Protein AF-A0A1G8YM53-F1 (afdb_monomer)

Secondary structure (DSSP, 8-state):
---S----TTT-TT----TT----SHHHHHHH--TTS--SHHHHHHHHHHHTT--TTSGGGSTTTTTSHHHHHHHGGG--

pLDDT: mean 82.04, std 10.76, range [48.69, 94.81]

Solvent-accessible surface area (backbone atoms only — not comparable to full-atom values): 4882 Å² total; per-residue (Å²): 130,84,60,92,59,30,70,31,56,88,84,39,57,79,64,78,70,58,89,85,54,72,46,60,39,56,67,40,24,62,72,73,43,57,94,92,46,46,56,40,66,69,51,36,53,51,47,52,28,64,77,58,71,45,65,86,85,40,72,55,71,43,98,40,20,68,60,33,26,78,43,26,68,77,48,50,81,67,62,115

Structure (mmCIF, N/CA/C/O backbone):
data_AF-A0A1G8YM53-F1
#
_entry.id   AF-A0A1G8YM53-F1
#
loop_
_atom_site.group_PDB
_atom_site.id
_atom_site.type_symbol
_atom_site.label_atom_id
_atom_site.label_alt_id
_atom_site.label_comp_id
_atom_site.label_asym_id
_atom_site.label_entity_id
_atom_site.label_seq_id
_atom_site.pdbx_PDB_ins_code
_atom_site.Cartn_x
_atom_site.Cartn_y
_atom_site.Cartn_z
_atom_site.occupancy
_atom_site.B_iso_or_equiv
_atom_site.auth_seq_id
_atom_site.auth_comp_id
_atom_site.auth_asym_id
_atom_site.auth_atom_id
_atom_site.pdbx_PDB_model_num
ATOM 1 N N . MET A 1 1 ? -11.601 -19.486 -6.543 1.00 48.69 1 MET A N 1
ATOM 2 C CA . MET A 1 1 ? -10.212 -19.764 -6.959 1.00 48.69 1 MET A CA 1
ATOM 3 C C . MET A 1 1 ? -9.373 -18.772 -6.191 1.00 48.69 1 MET A C 1
ATOM 5 O O . MET A 1 1 ? -9.712 -17.603 -6.272 1.00 48.69 1 MET A O 1
ATOM 9 N N . SER A 1 2 ? -8.405 -19.218 -5.394 1.00 56.84 2 SER A N 1
ATOM 10 C CA . SER A 1 2 ? -7.508 -18.302 -4.680 1.00 56.84 2 SER A CA 1
ATOM 11 C C . 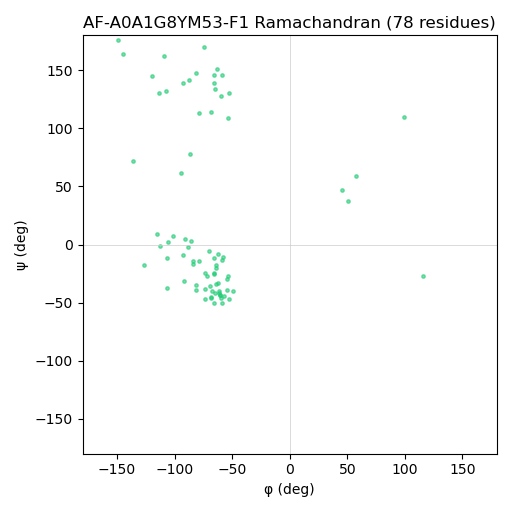SER A 1 2 ? -6.681 -17.531 -5.705 1.00 56.84 2 SER A C 1
ATOM 13 O O . SER A 1 2 ? -6.200 -18.144 -6.666 1.00 56.84 2 SER A O 1
ATOM 15 N N . ARG A 1 3 ? -6.563 -16.209 -5.556 1.00 67.50 3 ARG A N 1
ATOM 16 C CA . ARG A 1 3 ? -5.705 -15.399 -6.426 1.00 67.50 3 ARG A CA 1
ATOM 17 C C . ARG A 1 3 ? -4.261 -15.900 -6.321 1.00 67.50 3 ARG A C 1
ATOM 19 O O . ARG A 1 3 ? -3.819 -16.360 -5.271 1.00 67.50 3 ARG A O 1
ATOM 26 N N . ASN A 1 4 ? -3.523 -15.821 -7.425 1.00 72.56 4 ASN A N 1
ATOM 27 C CA . ASN A 1 4 ? -2.094 -16.157 -7.439 1.00 72.56 4 ASN A CA 1
ATOM 28 C C . ASN A 1 4 ? -1.206 -14.926 -7.190 1.00 72.56 4 ASN A C 1
ATOM 30 O O . ASN A 1 4 ? 0.000 -15.079 -7.019 1.00 72.56 4 ASN A O 1
ATOM 34 N N . TYR A 1 5 ? -1.786 -13.720 -7.173 1.00 74.44 5 TYR A N 1
ATOM 35 C CA . TYR A 1 5 ? -1.066 -12.451 -7.075 1.00 74.44 5 TYR A CA 1
ATOM 36 C C . TYR A 1 5 ? -1.838 -11.405 -6.252 1.00 74.44 5 TYR A C 1
ATOM 38 O O . TYR A 1 5 ? -3.036 -11.554 -6.008 1.00 74.44 5 TYR A O 1
ATOM 46 N N . VAL A 1 6 ? -1.121 -10.360 -5.828 1.00 81.06 6 VAL A N 1
ATOM 47 C CA . VAL A 1 6 ? -1.655 -9.155 -5.174 1.00 81.06 6 VAL A CA 1
ATOM 48 C C . VAL A 1 6 ? -1.427 -7.960 -6.107 1.00 81.06 6 VAL A C 1
ATOM 50 O O . VAL A 1 6 ? -0.294 -7.820 -6.586 1.00 81.06 6 VAL A O 1
ATOM 53 N N . PRO A 1 7 ? -2.448 -7.126 -6.394 1.00 82.50 7 PRO A N 1
ATOM 54 C CA . PRO A 1 7 ? -2.273 -5.941 -7.229 1.00 82.50 7 PRO A CA 1
ATOM 55 C C . PRO A 1 7 ? -1.366 -4.914 -6.543 1.00 82.50 7 PRO A C 1
ATOM 57 O O . PRO A 1 7 ? -1.381 -4.755 -5.323 1.00 82.50 7 PRO A O 1
ATOM 60 N N . CYS A 1 8 ? -0.583 -4.187 -7.335 1.00 86.44 8 CYS A N 1
ATOM 61 C CA . CYS A 1 8 ? 0.105 -3.006 -6.836 1.00 86.44 8 CYS A CA 1
ATOM 62 C C . CYS A 1 8 ? -0.890 -1.840 -6.784 1.00 86.44 8 CYS A C 1
ATOM 64 O O . CYS A 1 8 ? -1.305 -1.354 -7.834 1.00 86.44 8 CYS A O 1
ATOM 66 N N . LEU A 1 9 ? -1.232 -1.364 -5.583 1.00 87.69 9 LEU A N 1
ATOM 67 C CA . LEU A 1 9 ? -2.205 -0.277 -5.396 1.00 87.69 9 LEU A CA 1
ATOM 68 C C . LEU A 1 9 ? -1.743 1.062 -5.998 1.00 87.69 9 LEU A C 1
ATOM 70 O O . LEU A 1 9 ? -2.560 1.916 -6.307 1.00 87.69 9 LEU A O 1
ATOM 74 N N . VAL A 1 10 ? -0.439 1.238 -6.228 1.00 87.94 10 VAL A N 1
ATOM 75 C CA . VAL A 1 10 ? 0.085 2.412 -6.950 1.00 87.94 10 VAL A CA 1
ATOM 76 C C . VAL A 1 10 ? -0.215 2.316 -8.452 1.00 87.94 10 VAL A C 1
ATOM 78 O O . VAL A 1 10 ? -0.526 3.319 -9.087 1.00 87.94 10 VAL A O 1
ATOM 81 N N . CYS A 1 11 ? -0.117 1.115 -9.036 1.00 84.38 11 CYS A N 1
ATOM 82 C CA . CYS A 1 11 ? -0.348 0.898 -10.469 1.00 84.38 11 CYS A CA 1
ATOM 83 C C . CYS A 1 11 ? -1.835 0.777 -10.820 1.00 84.38 11 CYS A C 1
ATOM 85 O O . CYS A 1 11 ? -2.245 1.196 -11.900 1.00 84.38 11 CYS A O 1
ATOM 87 N N . ASP A 1 12 ? -2.623 0.181 -9.927 1.00 81.94 12 ASP A N 1
ATOM 88 C CA . ASP A 1 12 ? -4.056 -0.054 -10.101 1.00 81.94 12 ASP A CA 1
ATOM 89 C C . ASP A 1 12 ? -4.808 0.306 -8.808 1.00 81.94 12 ASP A C 1
ATOM 91 O O . ASP A 1 12 ? -5.256 -0.582 -8.078 1.00 81.94 12 ASP A O 1
ATOM 95 N N . PRO A 1 13 ? -4.920 1.612 -8.491 1.00 79.75 13 PRO A N 1
ATOM 96 C CA . PRO A 1 13 ? -5.547 2.081 -7.252 1.00 79.75 13 PRO A CA 1
ATOM 97 C C . PRO A 1 13 ? -7.040 1.765 -7.190 1.00 79.75 13 PRO A C 1
ATOM 99 O O . PRO A 1 13 ? -7.600 1.658 -6.108 1.00 79.75 13 PRO A O 1
ATOM 102 N N . GLU A 1 14 ? -7.674 1.596 -8.352 1.00 79.19 14 GLU A N 1
ATOM 103 C CA . GLU A 1 14 ? -9.084 1.228 -8.477 1.00 79.19 14 GLU A CA 1
ATOM 104 C C . GLU A 1 14 ? -9.301 -0.290 -8.429 1.00 79.19 14 GLU A C 1
ATOM 106 O O . GLU A 1 14 ? -10.426 -0.742 -8.638 1.00 79.19 14 GLU A O 1
ATOM 111 N N . MET A 1 15 ? -8.233 -1.074 -8.218 1.00 76.75 15 MET A N 1
ATOM 112 C CA . MET A 1 15 ? -8.269 -2.534 -8.199 1.00 76.75 15 MET A CA 1
ATOM 113 C C . MET A 1 15 ? -9.088 -3.095 -9.369 1.00 76.75 15 MET A C 1
ATOM 115 O O . MET A 1 15 ? -9.959 -3.946 -9.204 1.00 76.75 15 MET A O 1
ATOM 119 N N . ARG A 1 16 ? -8.851 -2.600 -10.588 1.00 70.25 16 ARG A N 1
ATOM 120 C CA . ARG A 1 16 ? -9.528 -3.108 -11.790 1.00 70.25 16 ARG A CA 1
ATOM 121 C C . ARG A 1 16 ? -9.064 -4.514 -12.168 1.00 70.25 16 ARG A C 1
ATOM 123 O O . ARG A 1 16 ? -9.675 -5.131 -13.041 1.00 70.25 16 ARG A O 1
ATOM 130 N N . PHE A 1 17 ? -8.057 -5.036 -11.468 1.00 64.38 17 PHE A N 1
ATOM 131 C CA . PHE A 1 17 ? -7.536 -6.392 -11.586 1.00 64.38 17 PHE A CA 1
ATOM 132 C C . PHE A 1 17 ? -7.090 -6.685 -13.008 1.00 64.38 17 PHE A C 1
ATOM 134 O O . PHE A 1 17 ? -7.576 -7.623 -13.641 1.00 64.38 17 PHE A O 1
ATOM 141 N N . ASP A 1 18 ? -6.139 -5.893 -13.498 1.00 62.94 18 ASP A N 1
ATOM 142 C CA . ASP A 1 18 ? -5.430 -6.264 -14.714 1.00 62.94 18 ASP A CA 1
ATOM 143 C C . ASP A 1 18 ? -4.547 -7.496 -14.421 1.00 62.94 18 ASP A C 1
ATOM 145 O O . ASP A 1 18 ? -3.621 -7.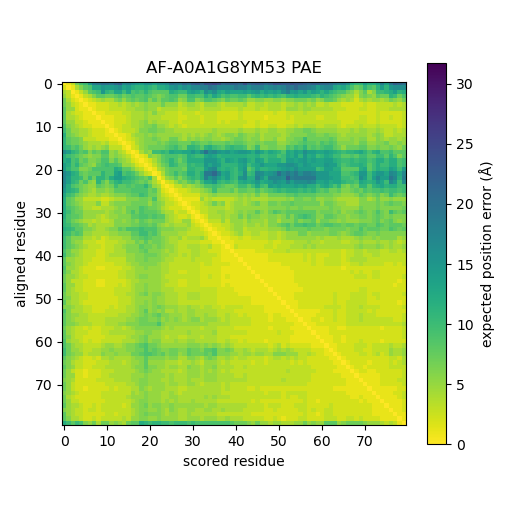408 -13.610 1.00 62.94 18 ASP A O 1
ATOM 149 N N . PRO A 1 19 ? -4.821 -8.670 -15.022 1.00 59.09 19 PRO A N 1
ATOM 150 C CA . PRO A 1 19 ? -4.005 -9.864 -14.823 1.00 59.09 19 PRO A CA 1
ATOM 151 C C . PRO A 1 19 ? -2.585 -9.729 -15.387 1.00 59.09 19 PRO A C 1
ATOM 153 O O . PRO A 1 19 ? -1.749 -10.582 -15.095 1.00 59.09 19 PRO A O 1
ATOM 156 N N . GLU A 1 20 ? -2.300 -8.692 -16.181 1.00 59.59 20 GLU A N 1
ATOM 157 C CA . GLU A 1 20 ? -0.946 -8.351 -16.625 1.00 59.59 20 GLU A CA 1
ATOM 158 C C . GLU A 1 20 ? -0.185 -7.501 -15.586 1.00 59.59 20 GLU A C 1
ATOM 160 O O . GLU A 1 20 ? 1.047 -7.439 -15.627 1.00 59.59 20 GLU A O 1
ATOM 165 N N . LEU A 1 21 ? -0.885 -6.887 -14.619 1.00 58.84 21 LEU A N 1
ATOM 166 C CA . LEU A 1 21 ? -0.289 -6.148 -13.501 1.00 58.84 21 LEU A CA 1
ATOM 167 C C . LEU A 1 21 ? 0.032 -7.096 -12.346 1.00 58.84 21 LEU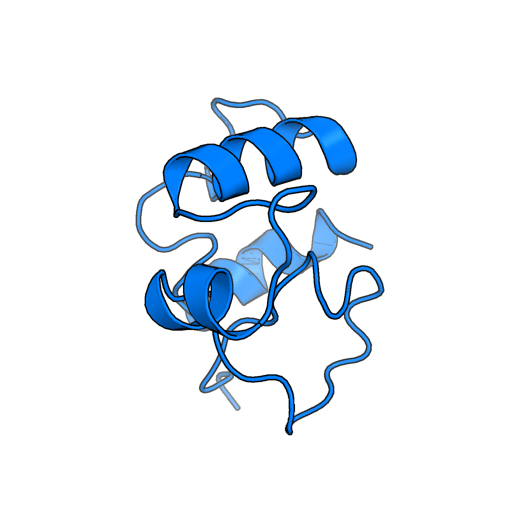 A C 1
ATOM 169 O O . LEU A 1 21 ? -0.651 -7.172 -11.324 1.00 58.84 21 LEU A O 1
ATOM 173 N N . GLU A 1 22 ? 1.130 -7.820 -12.503 1.00 59.06 22 GLU A N 1
ATOM 174 C CA . GLU A 1 22 ? 1.717 -8.562 -11.401 1.00 59.06 22 GLU A CA 1
ATOM 175 C C . GLU A 1 22 ? 2.581 -7.639 -10.506 1.00 59.06 22 GLU A C 1
ATOM 177 O O . GLU A 1 22 ? 3.294 -6.745 -10.976 1.00 59.06 22 GLU A O 1
ATOM 182 N N . PHE A 1 23 ? 2.596 -7.973 -9.209 1.00 62.62 23 PHE A N 1
ATOM 183 C CA . PHE A 1 23 ? 3.680 -7.755 -8.236 1.00 62.62 23 PHE A CA 1
ATOM 184 C C . PHE A 1 23 ? 3.596 -6.551 -7.283 1.00 62.62 23 PHE A C 1
ATOM 186 O O . PHE A 1 23 ? 3.968 -5.427 -7.596 1.00 62.62 23 PHE A O 1
ATOM 193 N N . LEU A 1 24 ? 3.375 -6.881 -6.011 1.00 64.56 24 LEU A N 1
ATOM 194 C CA . LEU A 1 24 ? 3.782 -6.095 -4.845 1.00 64.56 24 LEU A CA 1
ATOM 195 C C . LEU A 1 24 ? 5.140 -6.618 -4.332 1.00 64.56 24 LEU A C 1
ATOM 197 O O . LEU A 1 24 ? 5.259 -7.193 -3.253 1.00 64.56 24 LEU A O 1
ATOM 201 N N . HIS A 1 25 ? 6.176 -6.528 -5.174 1.00 66.50 25 HIS A N 1
ATOM 202 C CA . HIS A 1 25 ? 7.537 -6.967 -4.840 1.00 66.50 25 HIS A CA 1
ATOM 203 C C . HIS A 1 25 ? 8.507 -5.778 -4.920 1.00 66.50 25 HIS A C 1
ATOM 205 O O . HIS A 1 25 ? 8.378 -4.961 -5.831 1.00 66.50 25 HIS A O 1
ATOM 211 N N . PRO A 1 26 ? 9.551 -5.684 -4.069 1.00 65.75 26 PRO A N 1
ATOM 212 C CA . PRO A 1 26 ? 10.548 -4.608 -4.156 1.00 65.75 26 PRO A CA 1
ATOM 213 C C . PRO A 1 26 ? 11.197 -4.453 -5.540 1.00 65.75 26 PRO A C 1
ATOM 215 O O . PRO A 1 26 ? 11.633 -3.368 -5.911 1.00 65.75 26 PRO A O 1
ATOM 218 N N . ALA A 1 27 ? 11.265 -5.542 -6.313 1.00 74.88 27 ALA A N 1
ATOM 219 C CA . ALA A 1 27 ? 11.741 -5.504 -7.696 1.00 74.88 27 ALA A CA 1
ATOM 220 C C . ALA A 1 27 ? 10.772 -4.774 -8.640 1.00 74.88 27 ALA A C 1
ATOM 222 O O . ALA A 1 27 ? 11.238 -4.075 -9.531 1.00 74.88 27 ALA A O 1
ATOM 223 N N . HIS A 1 28 ? 9.458 -4.903 -8.427 1.00 81.75 28 HIS A N 1
ATOM 224 C CA . HIS A 1 28 ? 8.444 -4.163 -9.177 1.00 81.75 28 HIS A CA 1
ATOM 225 C C . HIS A 1 28 ? 8.541 -2.670 -8.868 1.00 81.75 28 HIS A C 1
ATOM 227 O O . HIS A 1 28 ? 8.701 -1.883 -9.791 1.00 81.75 28 HIS A O 1
ATOM 233 N N . HIS A 1 29 ? 8.568 -2.285 -7.586 1.00 76.25 29 HIS A N 1
ATOM 234 C CA . HIS A 1 29 ? 8.687 -0.874 -7.194 1.00 76.25 29 HIS A CA 1
ATOM 235 C C . HIS A 1 29 ? 9.884 -0.188 -7.867 1.00 76.25 29 HIS A C 1
ATOM 237 O O . HIS A 1 29 ? 9.733 0.856 -8.486 1.00 76.25 29 HIS A O 1
ATOM 243 N N . LYS A 1 30 ? 11.058 -0.827 -7.858 1.00 75.50 30 LYS A N 1
ATOM 244 C CA . LYS A 1 30 ? 12.269 -0.268 -8.483 1.00 75.50 30 LYS A CA 1
ATOM 245 C C . LYS A 1 30 ? 12.263 -0.264 -10.011 1.00 75.50 30 LYS A C 1
ATOM 247 O O . LYS A 1 30 ? 13.006 0.510 -10.608 1.00 75.50 30 LYS A O 1
ATOM 252 N N . ALA A 1 31 ? 11.539 -1.185 -10.643 1.00 79.75 31 ALA A N 1
ATOM 253 C CA . ALA A 1 31 ? 11.537 -1.336 -12.098 1.00 79.75 31 ALA A CA 1
ATOM 254 C C . ALA A 1 31 ? 10.429 -0.519 -12.775 1.00 79.75 31 ALA A C 1
ATOM 256 O O . ALA A 1 31 ? 10.608 -0.086 -13.912 1.00 79.75 31 ALA A O 1
ATOM 257 N N . THR A 1 32 ? 9.304 -0.333 -12.084 1.00 79.56 32 THR A N 1
ATOM 258 C CA . THR A 1 32 ? 8.062 0.204 -12.648 1.00 79.56 32 THR A CA 1
ATOM 259 C C . THR A 1 32 ? 7.795 1.636 -12.194 1.00 79.56 32 THR A C 1
ATOM 261 O O . THR A 1 32 ? 7.311 2.441 -12.986 1.00 79.56 32 THR A O 1
ATOM 264 N N . HIS A 1 33 ? 8.104 1.977 -10.939 1.00 82.81 33 HIS A N 1
ATOM 265 C CA . HIS A 1 33 ? 7.770 3.282 -10.373 1.00 82.81 33 HIS A CA 1
ATOM 266 C C . HIS A 1 33 ? 8.912 4.285 -10.537 1.00 82.81 33 HIS A C 1
ATOM 268 O O . HIS A 1 33 ? 10.077 3.968 -10.291 1.00 82.81 33 HIS A O 1
ATOM 274 N N . ASP A 1 34 ? 8.579 5.529 -10.875 1.00 82.88 34 ASP A N 1
ATOM 275 C CA . ASP A 1 34 ? 9.536 6.629 -10.783 1.00 82.88 34 ASP A CA 1
ATOM 276 C C . ASP A 1 34 ? 9.771 7.055 -9.322 1.00 82.88 34 ASP A C 1
ATOM 278 O O . ASP A 1 34 ? 9.050 6.659 -8.406 1.00 82.88 34 ASP A O 1
ATOM 282 N N . SER A 1 35 ? 10.773 7.905 -9.093 1.00 82.12 35 SER A N 1
ATOM 283 C CA . SER A 1 35 ? 11.164 8.343 -7.747 1.00 82.12 35 SER A CA 1
ATOM 284 C C . SER A 1 35 ? 10.094 9.123 -6.971 1.00 82.12 35 SER A C 1
ATOM 286 O O . SER A 1 35 ? 10.334 9.441 -5.810 1.00 82.12 35 SER A O 1
ATOM 288 N N . SER A 1 36 ? 8.969 9.497 -7.592 1.00 84.69 36 SER A N 1
ATOM 289 C CA . SER A 1 36 ? 7.845 10.146 -6.904 1.00 84.69 36 SER A CA 1
ATOM 290 C C . SER A 1 36 ? 6.901 9.150 -6.226 1.00 84.69 36 SER A C 1
ATOM 292 O O . SER A 1 36 ? 6.108 9.542 -5.378 1.00 84.69 36 SER A O 1
ATOM 294 N N . SER A 1 37 ? 7.016 7.868 -6.570 1.00 86.44 37 SER A N 1
ATOM 295 C CA . SER A 1 37 ? 6.226 6.766 -6.026 1.00 86.44 37 SER A CA 1
ATOM 296 C C . SER A 1 37 ? 7.073 5.858 -5.123 1.00 86.44 37 SER A C 1
ATOM 298 O O . SER A 1 37 ? 8.305 5.870 -5.228 1.00 86.44 37 SER A O 1
ATOM 300 N N . PRO A 1 38 ? 6.448 5.030 -4.261 1.00 87.88 38 PRO A N 1
ATOM 301 C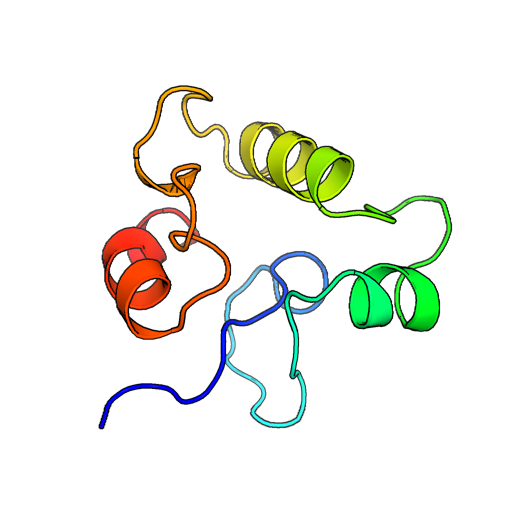 CA . PRO A 1 38 ? 7.164 4.121 -3.372 1.00 87.88 38 PRO A CA 1
ATOM 302 C C . PRO A 1 38 ? 8.165 3.222 -4.100 1.00 87.88 38 PRO A C 1
ATOM 304 O O . PRO A 1 38 ? 7.818 2.568 -5.089 1.00 87.88 38 PRO A O 1
ATOM 307 N N . GLN A 1 39 ? 9.395 3.189 -3.582 1.00 86.62 39 GLN A N 1
ATOM 308 C CA . GLN A 1 39 ? 10.555 2.515 -4.186 1.00 86.62 39 GLN A CA 1
ATOM 309 C C . GLN A 1 39 ? 10.961 1.229 -3.457 1.00 86.62 39 GLN A C 1
ATOM 311 O O . GLN A 1 39 ? 11.781 0.441 -3.940 1.00 86.62 39 GLN A O 1
ATOM 316 N N . ASP A 1 40 ? 10.398 1.008 -2.279 1.00 84.88 40 ASP A N 1
ATOM 317 C CA . ASP A 1 40 ? 10.650 -0.143 -1.434 1.00 84.88 40 ASP A CA 1
ATOM 318 C C . ASP A 1 40 ? 9.396 -0.475 -0.620 1.00 84.88 40 ASP A C 1
ATOM 320 O O . ASP A 1 40 ? 8.371 0.198 -0.704 1.00 84.88 40 ASP A O 1
ATOM 324 N N . HIS A 1 41 ? 9.469 -1.565 0.138 1.00 83.31 41 HIS A N 1
ATOM 325 C CA . HIS A 1 41 ? 8.326 -2.042 0.899 1.00 83.31 41 HIS A CA 1
ATOM 326 C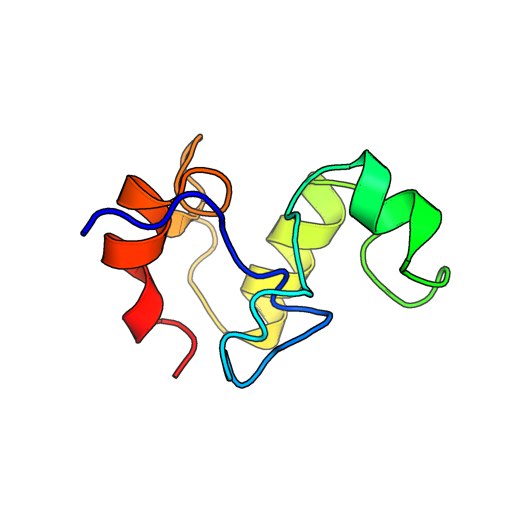 C . HIS A 1 41 ? 7.902 -1.051 1.992 1.00 83.31 41 HIS A C 1
ATOM 328 O O . HIS A 1 41 ? 6.717 -0.811 2.151 1.00 83.31 41 HIS A O 1
ATOM 334 N N . GLU A 1 42 ? 8.842 -0.437 2.712 1.00 87.12 42 GLU A N 1
ATOM 335 C CA . GLU A 1 42 ? 8.537 0.462 3.835 1.00 87.12 42 GLU A CA 1
ATOM 336 C C . GLU A 1 42 ? 7.870 1.763 3.365 1.00 87.12 42 GLU A C 1
ATOM 338 O O . GLU A 1 42 ? 6.839 2.174 3.905 1.00 87.12 42 GLU A O 1
ATOM 343 N N . SER A 1 43 ? 8.406 2.365 2.300 1.00 89.25 43 SER A N 1
ATOM 344 C CA . SER A 1 43 ? 7.782 3.513 1.635 1.00 89.25 43 SER A CA 1
ATOM 345 C C . SER A 1 43 ? 6.411 3.160 1.056 1.00 89.25 43 SER A C 1
ATOM 347 O O . SER A 1 43 ? 5.516 4.000 1.074 1.00 89.25 43 SER A O 1
ATOM 349 N N . TYR A 1 44 ? 6.211 1.920 0.596 1.00 88.69 44 TYR A N 1
ATOM 350 C CA . TYR A 1 44 ? 4.913 1.464 0.102 1.00 88.69 44 TYR A CA 1
ATOM 351 C C . TYR A 1 44 ? 3.879 1.353 1.223 1.00 88.69 44 TYR A C 1
ATOM 353 O O . TYR A 1 44 ? 2.776 1.860 1.068 1.00 88.69 44 TYR A O 1
ATOM 361 N N . LEU A 1 45 ? 4.228 0.751 2.366 1.00 88.94 45 LEU A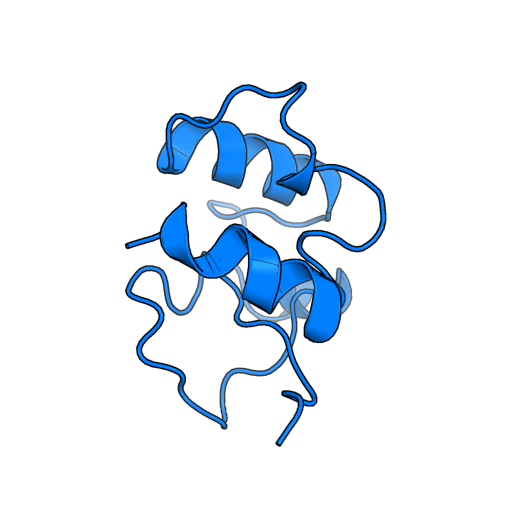 N 1
ATOM 362 C CA . LEU A 1 45 ? 3.309 0.655 3.508 1.00 88.94 45 LEU A CA 1
ATOM 363 C C . LEU A 1 45 ? 2.920 2.042 4.035 1.00 88.94 45 LEU A C 1
ATOM 365 O O . LEU A 1 45 ? 1.746 2.286 4.309 1.00 88.94 45 LEU A O 1
ATOM 369 N N . THR A 1 46 ? 3.894 2.955 4.121 1.00 91.44 46 THR A N 1
ATOM 370 C CA . THR A 1 46 ? 3.645 4.355 4.497 1.00 91.44 46 THR A CA 1
ATOM 371 C C . THR A 1 46 ? 2.663 5.007 3.529 1.00 91.44 46 THR A C 1
ATOM 373 O O . THR A 1 46 ? 1.652 5.547 3.963 1.00 91.44 46 THR A O 1
ATOM 376 N N . TRP A 1 47 ? 2.907 4.884 2.221 1.00 92.56 47 TRP A N 1
ATOM 377 C CA . TRP A 1 47 ? 2.014 5.440 1.209 1.00 92.56 47 TRP A CA 1
ATOM 378 C C . TRP A 1 47 ? 0.604 4.844 1.285 1.00 92.56 47 TRP A C 1
ATOM 380 O O . TRP A 1 47 ? -0.357 5.595 1.253 1.00 92.56 47 TRP A O 1
ATOM 390 N N . VAL A 1 48 ? 0.454 3.525 1.465 1.00 91.75 48 VAL A N 1
ATOM 391 C CA . VAL A 1 48 ? -0.873 2.891 1.611 1.00 91.75 48 VAL A CA 1
ATOM 392 C C . VAL A 1 48 ? -1.613 3.415 2.846 1.00 91.75 48 VAL A C 1
ATOM 394 O O . VAL A 1 48 ? -2.815 3.649 2.784 1.00 91.75 48 VAL A O 1
ATOM 397 N N . THR A 1 49 ? -0.902 3.610 3.959 1.00 93.44 49 THR A N 1
ATOM 398 C CA . THR A 1 49 ? -1.467 4.181 5.195 1.00 93.44 49 THR A CA 1
ATOM 399 C C . THR A 1 49 ? -2.025 5.582 4.940 1.00 93.44 49 THR A C 1
ATOM 401 O O . THR A 1 49 ? -3.135 5.892 5.363 1.00 93.44 49 THR A O 1
ATOM 404 N N . GLU A 1 50 ? -1.260 6.419 4.238 1.00 93.69 50 GLU A N 1
ATOM 405 C CA . GLU A 1 50 ? -1.620 7.809 3.950 1.00 93.69 50 GLU A CA 1
ATOM 406 C C . GLU A 1 50 ? -2.717 7.926 2.882 1.00 93.69 50 GLU A C 1
ATOM 408 O O . GLU A 1 50 ? -3.680 8.659 3.085 1.00 93.69 50 GLU A O 1
ATOM 413 N N . GLU A 1 51 ? -2.591 7.202 1.769 1.00 93.12 51 GLU A N 1
ATOM 414 C CA . GLU A 1 51 ? -3.497 7.291 0.618 1.00 93.12 51 GLU A CA 1
ATOM 415 C C . GLU A 1 51 ? -4.898 6.762 0.945 1.00 93.12 51 GLU A C 1
ATOM 417 O O . GLU A 1 51 ? -5.895 7.353 0.537 1.00 93.12 51 GLU A O 1
ATOM 422 N N . TYR A 1 52 ? -4.976 5.666 1.704 1.00 91.75 52 TYR A N 1
ATOM 423 C CA . TYR A 1 52 ? -6.240 5.009 2.049 1.00 91.75 52 TYR A CA 1
ATOM 424 C C . TYR A 1 52 ? -6.720 5.331 3.473 1.00 91.75 52 TYR A C 1
ATOM 426 O O . TYR A 1 52 ? -7.683 4.733 3.947 1.00 91.75 52 TYR A O 1
ATOM 434 N N . GLU A 1 53 ? -6.051 6.258 4.170 1.00 94.06 53 GLU A N 1
ATOM 435 C CA . GLU A 1 53 ? -6.381 6.691 5.538 1.00 94.06 53 GLU A CA 1
ATOM 436 C C . GLU A 1 53 ? -6.561 5.516 6.531 1.00 94.06 53 GLU A C 1
ATOM 438 O O . GLU A 1 53 ? -7.428 5.535 7.411 1.00 94.06 53 GLU A O 1
ATOM 443 N N . ILE A 1 54 ? -5.738 4.470 6.394 1.00 93.62 54 ILE A N 1
ATOM 444 C CA . ILE A 1 54 ? -5.800 3.258 7.225 1.00 93.62 54 ILE A CA 1
ATOM 445 C C . ILE A 1 54 ? -4.957 3.463 8.487 1.00 93.62 54 ILE A C 1
ATOM 447 O O . ILE A 1 54 ? -3.871 4.032 8.439 1.00 93.62 54 ILE A O 1
ATOM 451 N N . ASP A 1 55 ? -5.430 2.964 9.629 1.00 94.00 55 ASP A N 1
ATOM 452 C CA . ASP A 1 55 ? -4.653 2.977 10.872 1.00 94.00 55 ASP A CA 1
ATOM 453 C C . ASP A 1 55 ? -3.324 2.199 10.700 1.00 94.00 55 ASP A C 1
ATOM 455 O O . ASP A 1 55 ? -3.360 1.046 10.267 1.00 94.00 55 ASP A O 1
ATOM 459 N N . PRO A 1 56 ? -2.150 2.767 11.037 1.00 90.88 56 PRO A N 1
ATOM 460 C CA . PRO A 1 56 ? -0.859 2.093 10.863 1.00 90.88 56 PRO A CA 1
ATOM 461 C C . PRO A 1 56 ? -0.694 0.826 11.722 1.00 90.88 56 PRO A C 1
ATOM 463 O O . PRO A 1 56 ? 0.174 0.004 11.433 1.00 90.88 56 PRO A O 1
ATOM 466 N N . GLU A 1 57 ? -1.510 0.640 12.764 1.00 94.00 57 GLU A N 1
ATOM 467 C CA . GLU A 1 57 ? -1.576 -0.582 13.574 1.00 94.00 57 GLU A CA 1
ATOM 468 C C . GLU A 1 57 ? -2.614 -1.590 13.035 1.00 94.00 57 GLU A C 1
ATOM 470 O O . GLU A 1 57 ? -2.860 -2.632 13.650 1.00 94.00 57 GLU A O 1
ATOM 475 N N . HIS A 1 58 ? -3.245 -1.308 11.887 1.00 94.81 58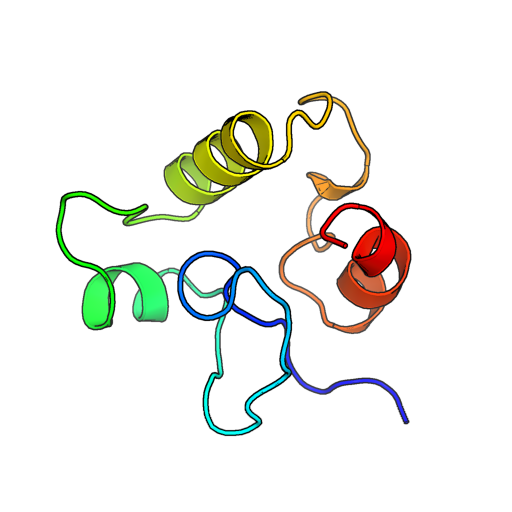 HIS A N 1
ATOM 476 C CA . HIS A 1 58 ? -4.236 -2.194 11.288 1.00 94.81 58 HIS A CA 1
ATOM 477 C C . HIS A 1 58 ? -3.601 -3.528 10.839 1.00 94.81 58 HIS A C 1
ATOM 479 O O . HIS A 1 58 ? -2.550 -3.519 10.192 1.00 94.81 58 HIS A O 1
ATOM 485 N N . PRO A 1 59 ? -4.268 -4.685 11.049 1.00 93.50 59 PRO A N 1
ATOM 486 C CA . PRO A 1 59 ? -3.741 -6.007 10.676 1.00 93.50 59 PRO A CA 1
ATOM 487 C C . PRO A 1 59 ? -3.401 -6.205 9.189 1.00 93.50 59 PRO A C 1
ATOM 489 O O . PRO A 1 59 ? -2.780 -7.197 8.821 1.00 93.50 59 PRO A O 1
ATOM 492 N N . VAL A 1 60 ? -3.802 -5.283 8.310 1.00 91.69 60 VAL A N 1
ATOM 493 C CA . VAL A 1 60 ? -3.419 -5.310 6.886 1.00 91.69 60 VAL A CA 1
ATOM 494 C C . VAL A 1 60 ? -1.915 -5.095 6.689 1.00 91.69 60 VAL A C 1
ATOM 496 O O . VAL A 1 60 ? -1.346 -5.570 5.707 1.00 91.69 60 VAL A O 1
ATOM 499 N N . PHE A 1 61 ? -1.260 -4.433 7.645 1.00 91.38 61 PHE A N 1
ATOM 500 C CA . PHE A 1 61 ? 0.180 -4.191 7.643 1.00 91.38 61 PHE A CA 1
ATOM 501 C C . PHE A 1 61 ? 0.985 -5.319 8.304 1.00 91.38 61 PHE A C 1
ATOM 503 O O . PHE A 1 61 ? 2.218 -5.289 8.283 1.00 91.38 61 PHE A O 1
ATOM 510 N N . ASP A 1 62 ? 0.318 -6.352 8.834 1.00 90.44 62 ASP A N 1
ATOM 511 C CA . ASP A 1 62 ? 1.002 -7.554 9.303 1.00 90.44 62 ASP A CA 1
ATOM 512 C C . ASP A 1 62 ? 1.710 -8.271 8.135 1.00 90.44 62 ASP A C 1
ATOM 514 O O . ASP A 1 62 ? 1.252 -8.222 6.984 1.00 90.44 62 ASP A O 1
ATOM 518 N N . PRO A 1 63 ? 2.817 -8.995 8.393 1.00 85.69 63 PRO A N 1
ATOM 519 C CA . PRO A 1 63 ? 3.549 -9.712 7.355 1.00 85.69 63 PRO A CA 1
ATOM 520 C C . PRO A 1 63 ? 2.656 -10.650 6.529 1.00 85.69 63 PRO A C 1
ATOM 522 O O . PRO A 1 63 ? 2.255 -11.720 6.988 1.00 85.69 63 PRO A O 1
ATOM 525 N N . GLY A 1 64 ? 2.411 -10.274 5.272 1.00 82.56 64 GLY A N 1
ATOM 526 C CA . GLY A 1 64 ? 1.560 -11.018 4.342 1.00 82.56 64 GLY A CA 1
ATOM 527 C C . GLY A 1 64 ? 0.307 -10.264 3.901 1.00 82.56 64 GLY A C 1
ATOM 528 O O . GLY A 1 64 ? -0.100 -10.459 2.761 1.00 82.56 64 GLY A O 1
ATOM 529 N N . GLY A 1 65 ? -0.227 -9.340 4.709 1.00 87.44 65 GLY A N 1
ATOM 530 C CA . GLY A 1 65 ? -1.505 -8.655 4.452 1.00 87.44 65 GLY A CA 1
ATOM 531 C C . GLY A 1 65 ? -1.596 -7.959 3.094 1.00 87.44 65 GLY A C 1
ATOM 532 O O . GLY A 1 65 ? -2.605 -8.068 2.409 1.00 87.44 65 GLY A O 1
ATOM 533 N N . LEU A 1 66 ? -0.501 -7.335 2.654 1.00 86.81 66 LEU A N 1
ATOM 534 C CA . LEU A 1 66 ? -0.396 -6.681 1.345 1.00 86.81 66 LEU A CA 1
ATOM 535 C C . LEU A 1 66 ? 0.449 -7.454 0.326 1.00 86.81 66 LEU A C 1
ATOM 537 O O . LEU A 1 66 ? 0.691 -6.959 -0.760 1.00 86.81 66 LEU A O 1
ATOM 541 N N . THR A 1 67 ? 0.969 -8.638 0.648 1.00 82.06 67 THR A N 1
ATOM 542 C CA . THR A 1 67 ? 1.938 -9.341 -0.229 1.00 82.06 67 THR A CA 1
ATOM 543 C C . THR A 1 67 ? 1.538 -10.770 -0.569 1.00 82.06 67 THR A C 1
ATOM 545 O O . THR A 1 67 ? 2.054 -11.332 -1.535 1.00 82.06 67 THR A O 1
ATOM 548 N N . ARG A 1 68 ? 0.612 -11.366 0.189 1.00 85.81 68 ARG A N 1
ATOM 549 C CA . ARG A 1 68 ? 0.060 -12.697 -0.062 1.00 85.81 68 ARG A CA 1
ATOM 550 C C . ARG A 1 68 ? -1.370 -12.569 -0.572 1.00 85.81 68 ARG A C 1
ATOM 552 O O . ARG A 1 68 ? -2.161 -11.878 0.064 1.00 85.81 68 ARG A O 1
ATOM 559 N N . PRO A 1 69 ? -1.733 -13.264 -1.660 1.00 85.25 69 PRO A N 1
ATOM 560 C CA . PRO A 1 69 ? -3.070 -13.154 -2.237 1.00 85.25 69 PRO A CA 1
ATOM 561 C C . PRO A 1 69 ? -4.190 -13.485 -1.247 1.00 85.25 69 PRO A C 1
ATOM 563 O O . PRO A 1 69 ? -5.162 -12.748 -1.144 1.00 85.25 69 PRO A O 1
ATOM 566 N N . GLU A 1 70 ? -4.020 -14.559 -0.474 1.00 87.12 70 GLU A N 1
ATOM 567 C CA . GLU A 1 70 ? -5.009 -15.019 0.507 1.00 87.1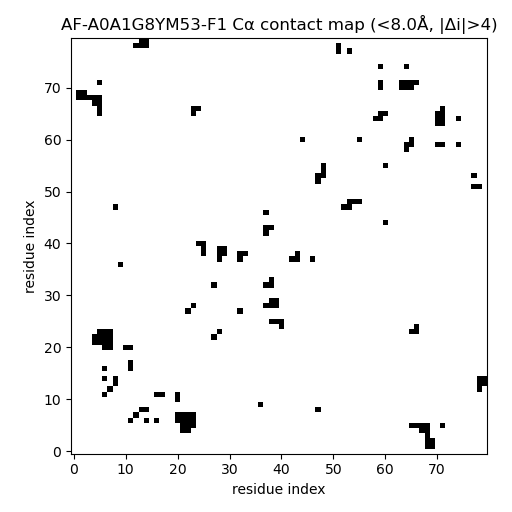2 70 GLU A CA 1
ATOM 568 C C . GLU A 1 70 ? -5.243 -14.026 1.651 1.00 87.12 70 GLU A C 1
ATOM 570 O O . GLU A 1 70 ? -6.362 -13.910 2.144 1.00 87.12 70 GLU A O 1
ATOM 575 N N . ASP A 1 71 ? -4.204 -13.301 2.067 1.00 88.50 71 ASP A N 1
ATOM 576 C CA . ASP A 1 71 ? -4.321 -12.296 3.116 1.00 88.50 71 ASP A CA 1
ATOM 577 C C . ASP A 1 71 ? -4.860 -10.981 2.542 1.00 88.50 71 ASP A C 1
ATOM 579 O O . ASP A 1 71 ? -5.743 -10.377 3.145 1.00 88.50 71 ASP A O 1
ATOM 583 N N . PHE A 1 72 ? -4.425 -10.587 1.342 1.00 88.06 72 PHE A N 1
ATOM 584 C CA . PHE A 1 72 ? -4.926 -9.395 0.657 1.00 88.06 72 PHE A CA 1
ATOM 585 C C . PHE A 1 72 ? -6.429 -9.472 0.379 1.00 88.06 72 PHE A C 1
ATOM 587 O O . PHE A 1 72 ? -7.149 -8.519 0.658 1.00 88.06 72 PHE A O 1
ATOM 594 N N . GLU A 1 73 ? -6.934 -10.619 -0.089 1.00 88.06 73 GLU A N 1
ATOM 595 C CA . GLU A 1 73 ? -8.375 -10.844 -0.297 1.00 88.06 73 GLU A CA 1
ATOM 596 C C . GLU A 1 73 ? -9.205 -10.566 0.971 1.00 88.06 73 GLU A C 1
ATOM 598 O O . GLU A 1 73 ? -10.357 -10.145 0.887 1.00 88.06 73 GLU A O 1
ATOM 603 N N . ARG A 1 74 ? -8.634 -10.756 2.169 1.00 90.62 74 ARG A N 1
ATOM 604 C CA . ARG A 1 74 ? -9.329 -10.480 3.439 1.00 90.62 74 ARG A CA 1
ATOM 605 C C . ARG A 1 74 ? -9.457 -8.985 3.725 1.00 90.62 74 ARG A C 1
ATOM 607 O O . ARG A 1 74 ? -10.355 -8.595 4.470 1.00 90.62 74 ARG A O 1
ATOM 614 N N . PHE A 1 75 ? -8.574 -8.170 3.154 1.00 90.69 75 PHE A N 1
ATOM 615 C CA . PHE A 1 75 ? -8.465 -6.730 3.387 1.00 90.69 75 PHE A CA 1
ATOM 616 C C . PHE A 1 75 ? -8.826 -5.882 2.163 1.00 90.69 75 PHE A C 1
ATOM 618 O O . PHE A 1 75 ? -8.825 -4.666 2.264 1.00 90.69 75 PHE A O 1
ATOM 625 N N . GLU A 1 76 ? -9.172 -6.504 1.035 1.00 88.38 76 GLU A N 1
ATOM 626 C CA . GLU A 1 76 ? -9.513 -5.842 -0.233 1.00 88.38 76 GLU A CA 1
ATOM 627 C C . GLU A 1 76 ? -10.534 -4.705 -0.068 1.00 88.38 76 GLU A C 1
ATOM 629 O O . GLU A 1 76 ? -10.362 -3.633 -0.631 1.00 88.38 76 GLU A O 1
ATOM 634 N N . HIS A 1 77 ? -11.535 -4.908 0.790 1.00 89.25 77 HIS A N 1
ATOM 635 C CA . HIS A 1 77 ? -12.570 -3.925 1.125 1.00 89.25 77 HIS A CA 1
ATOM 636 C C . HIS A 1 77 ? -12.050 -2.598 1.712 1.00 89.25 77 HIS A C 1
ATOM 638 O O . HIS A 1 77 ? -12.824 -1.658 1.854 1.00 89.25 77 HIS A O 1
ATOM 644 N N . LEU A 1 78 ? -10.780 -2.527 2.123 1.00 89.50 78 LEU A N 1
ATOM 645 C CA . LEU A 1 78 ? -10.158 -1.299 2.622 1.00 89.50 78 LEU A CA 1
ATOM 646 C C . LEU A 1 78 ? -9.742 -0.346 1.496 1.00 89.50 78 LEU A C 1
ATOM 648 O O . LEU A 1 78 ? -9.420 0.802 1.780 1.00 89.50 78 LEU A O 1
ATOM 652 N N . PHE A 1 79 ? -9.712 -0.823 0.251 1.00 87.31 79 PHE A N 1
ATOM 653 C CA . PHE A 1 79 ? -9.190 -0.078 -0.894 1.00 87.31 79 PHE A CA 1
ATOM 654 C C . PHE A 1 79 ? -10.273 0.250 -1.945 1.00 87.31 79 PHE A C 1
ATOM 656 O O . PHE A 1 79 ? -9.925 0.681 -3.042 1.00 87.31 79 PHE A O 1
ATOM 663 N N . GLU A 1 80 ? -11.557 0.012 -1.632 1.00 79.44 80 GLU A N 1
ATOM 664 C CA . GLU A 1 80 ? -12.731 0.300 -2.488 1.00 79.44 80 GLU A CA 1
ATOM 665 C C . GLU A 1 80 ? -13.262 1.739 -2.362 1.00 79.44 80 GLU A C 1
ATOM 667 O O . GLU A 1 80 ? -13.239 2.300 -1.241 1.00 79.44 80 GLU A O 1
#

Foldseek 3Di:
DQDPAFAQCVVCLVPPPDVVRGDPALVCLCPPDDPVQDNGDVSSLVCCCVVLVNDSPDCCPPVCNRTPRVNVVVVVVSRD

Mean predicted aligned error: 5.07 Å

Sequence (80 aa):
MSRNYVPCLVCDPEMRFDPELEFLHPAHHKATHDSSSPQDHESYLTWVTEEYEIDPEHPVFDPGGLTRPEDFERFEHLFE

Radius of gyration: 11.74 Å; Cα contacts (8 Å, |Δi|>4): 89; chains: 1; bounding box: 25×30×30 Å

O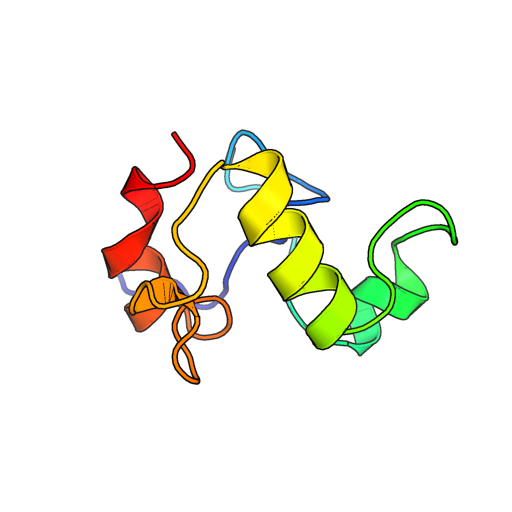rganism: NCBI:txid1095776